Protein AF-A0A5T9GA87-F1 (afdb_monomer_lite)

Secondary structure (DSSP, 8-state):
-HHHHHHHHHHHHHHHHHHHHHHHHHHHHHHHHHHHHHHHHHHHHHHHHHH---SSEEEEEESBPPPPHHHHHHHHHSTTHHHHS---SBTT-HHHHHHHTTTS-EE--TTHHHHHHTGGGSEEEEE-SS-EEEEETTEEEEETTGGG--

Sequence (150 aa):
SLFLDRIKLASAILVVSYSFFLCSIYGATLKNNDDYSDFIAQSVSNIITKDSNESTYKVIISGSRPLSIKTRMAFNSIPFMKILAPNYMTQGSSWGIADLSRYIDMAFVPDSQRYIEDKCNWEAIDKGSVYHVLKKDNLYMVDFNYRSCG

Structure (mmCIF, N/CA/C/O backbone):
data_AF-A0A5T9GA87-F1
#
_entry.id   AF-A0A5T9GA87-F1
#
loop_
_atom_site.group_PDB
_atom_site.id
_atom_site.type_symbol
_atom_site.label_atom_id
_atom_site.label_alt_id
_atom_site.label_comp_id
_atom_site.label_asym_id
_atom_site.label_entity_id
_atom_site.label_seq_id
_atom_site.pdbx_PDB_ins_code
_atom_site.Cartn_x
_atom_site.Cartn_y
_atom_site.Cartn_z
_atom_site.occupancy
_atom_site.B_iso_or_equiv
_atom_site.auth_seq_id
_atom_site.auth_comp_id
_atom_site.auth_asym_id
_atom_site.auth_atom_id
_atom_site.pdbx_PDB_model_num
ATOM 1 N N . SER A 1 1 ? 37.535 2.791 -37.577 1.00 74.12 1 SER A N 1
ATOM 2 C CA . SER A 1 1 ? 36.877 2.707 -38.896 1.00 74.12 1 SER A CA 1
ATOM 3 C C . SER A 1 1 ? 35.486 3.296 -38.750 1.00 74.12 1 SER A C 1
ATOM 5 O O . SER A 1 1 ? 34.888 3.117 -37.695 1.00 74.12 1 SER A O 1
ATOM 7 N N . LEU A 1 2 ? 34.964 3.961 -39.786 1.00 81.56 2 LEU A N 1
ATOM 8 C CA . LEU A 1 2 ? 33.633 4.595 -39.778 1.00 81.56 2 LEU A CA 1
ATOM 9 C C . LEU A 1 2 ? 32.515 3.649 -39.284 1.00 81.56 2 LEU A C 1
ATOM 11 O O . LEU A 1 2 ? 31.536 4.076 -38.681 1.00 81.56 2 LEU A O 1
ATOM 15 N N . PHE A 1 3 ? 32.676 2.347 -39.528 1.00 85.88 3 PHE A N 1
ATOM 16 C CA . PHE A 1 3 ? 31.764 1.298 -39.084 1.00 85.88 3 PHE A CA 1
ATOM 17 C C . PHE A 1 3 ? 31.719 1.139 -37.554 1.00 85.88 3 PHE A C 1
ATOM 19 O O . PHE A 1 3 ? 30.636 1.084 -36.975 1.00 85.88 3 PHE A O 1
ATOM 26 N N . LEU A 1 4 ? 32.877 1.131 -36.884 1.00 89.19 4 LEU A N 1
ATOM 27 C CA . LEU A 1 4 ? 32.954 1.028 -35.421 1.00 89.19 4 LEU A CA 1
ATOM 28 C C . LEU A 1 4 ? 32.330 2.245 -34.729 1.00 89.19 4 LEU A C 1
ATOM 30 O O . LEU A 1 4 ? 31.668 2.093 -33.705 1.00 89.19 4 LEU A O 1
ATOM 34 N N . ASP A 1 5 ? 32.498 3.438 -35.298 1.00 91.38 5 ASP A N 1
ATOM 35 C CA . ASP A 1 5 ? 31.953 4.668 -34.717 1.00 91.38 5 ASP A CA 1
ATOM 36 C C . ASP A 1 5 ? 30.422 4.723 -34.834 1.00 91.38 5 ASP A C 1
ATOM 38 O O . ASP A 1 5 ? 29.741 5.122 -33.890 1.00 91.38 5 ASP A O 1
ATOM 42 N N . ARG A 1 6 ? 29.857 4.213 -35.939 1.00 94.12 6 ARG A N 1
ATOM 43 C CA . ARG A 1 6 ? 28.400 4.048 -36.096 1.00 94.12 6 ARG A CA 1
ATOM 44 C C . ARG A 1 6 ? 27.815 3.053 -35.095 1.00 94.12 6 ARG A C 1
ATOM 46 O O . ARG A 1 6 ? 26.755 3.323 -34.538 1.00 94.12 6 ARG A O 1
ATOM 53 N N . ILE A 1 7 ? 28.506 1.940 -34.836 1.00 94.75 7 ILE A N 1
ATOM 54 C CA . ILE A 1 7 ? 28.079 0.959 -33.826 1.00 94.75 7 ILE A CA 1
ATOM 55 C C . ILE A 1 7 ? 28.087 1.589 -32.433 1.00 94.75 7 ILE A C 1
ATOM 57 O O . ILE A 1 7 ? 27.103 1.470 -31.712 1.00 94.75 7 ILE A O 1
ATOM 61 N N . LYS A 1 8 ? 29.157 2.302 -32.061 1.00 94.50 8 LYS A N 1
ATOM 62 C CA . LYS A 1 8 ? 29.236 2.986 -30.761 1.00 94.50 8 LYS A CA 1
ATOM 63 C C . LYS A 1 8 ? 28.091 3.977 -30.569 1.00 94.50 8 LYS A C 1
ATOM 65 O O . LYS A 1 8 ? 27.471 3.981 -29.509 1.00 94.50 8 LYS A O 1
ATOM 70 N N . LEU A 1 9 ? 27.793 4.779 -31.592 1.00 95.50 9 LEU A N 1
ATOM 71 C CA . LEU A 1 9 ? 26.693 5.740 -31.548 1.00 95.50 9 LEU A CA 1
ATOM 72 C C . LEU A 1 9 ? 25.333 5.041 -31.402 1.00 95.50 9 LEU A C 1
ATOM 74 O O . LEU A 1 9 ? 24.544 5.427 -30.545 1.00 95.50 9 LEU A O 1
ATOM 78 N N . ALA A 1 10 ? 25.074 3.993 -32.189 1.00 95.50 10 ALA A N 1
ATOM 79 C CA . ALA A 1 10 ? 23.835 3.223 -32.096 1.00 95.50 10 ALA A CA 1
ATOM 80 C C . ALA A 1 10 ? 23.665 2.576 -30.711 1.00 95.50 10 ALA A C 1
ATOM 82 O O . ALA A 1 10 ? 22.595 2.673 -30.113 1.00 95.50 10 ALA A O 1
ATOM 83 N N . SER A 1 11 ? 24.730 1.985 -30.162 1.00 95.69 11 SER A N 1
ATOM 84 C CA . SER A 1 11 ? 24.726 1.421 -28.810 1.00 95.69 11 SER A CA 1
ATOM 85 C C . SER A 1 11 ? 24.466 2.484 -27.744 1.00 95.69 11 SER A C 1
ATOM 87 O O . SER A 1 11 ? 23.678 2.246 -26.834 1.00 95.69 11 SER A O 1
ATOM 89 N N . ALA A 1 12 ? 25.074 3.669 -27.861 1.00 95.94 12 ALA A N 1
ATOM 90 C CA . ALA A 1 12 ? 24.832 4.771 -26.932 1.00 95.94 12 ALA A CA 1
ATOM 91 C C . ALA A 1 12 ? 23.366 5.230 -26.971 1.00 95.94 12 ALA A C 1
ATOM 93 O O . ALA A 1 12 ? 22.749 5.380 -25.919 1.00 95.94 12 ALA A O 1
ATOM 94 N N . ILE A 1 13 ? 22.788 5.376 -28.168 1.00 96.75 13 ILE A N 1
ATOM 95 C CA . ILE A 1 13 ? 21.368 5.714 -28.335 1.00 96.75 13 ILE A CA 1
ATOM 96 C C . ILE A 1 13 ? 20.490 4.650 -27.672 1.00 96.75 13 ILE A C 1
ATOM 98 O O . ILE A 1 13 ? 19.621 4.995 -26.879 1.00 96.75 13 ILE A O 1
ATOM 102 N N . LEU A 1 14 ? 20.752 3.363 -27.922 1.00 96.62 14 LEU A N 1
ATOM 103 C CA . LEU A 1 14 ? 19.985 2.269 -27.323 1.00 96.62 14 LEU A CA 1
ATOM 104 C C . LEU A 1 14 ? 20.052 2.278 -25.792 1.00 96.62 14 LEU A C 1
ATOM 106 O O . LEU A 1 14 ? 19.017 2.154 -25.142 1.00 96.62 14 LEU A O 1
ATOM 110 N N . VAL A 1 15 ? 21.238 2.467 -25.210 1.00 96.44 15 VAL A N 1
ATOM 111 C CA . VAL A 1 15 ? 21.415 2.516 -23.749 1.00 96.44 15 VAL A CA 1
ATOM 112 C C . VAL A 1 15 ? 20.671 3.707 -23.144 1.00 96.44 15 VAL A C 1
ATOM 114 O O . VAL A 1 15 ? 19.966 3.553 -22.145 1.00 96.44 15 VAL A O 1
ATOM 117 N N . VAL A 1 16 ? 20.780 4.885 -23.760 1.00 96.62 16 VAL A N 1
ATOM 118 C CA . VAL A 1 16 ? 20.102 6.101 -23.293 1.00 96.62 16 VAL A CA 1
ATOM 119 C C . VAL A 1 16 ? 18.586 5.934 -23.393 1.00 96.62 16 VAL A C 1
ATOM 121 O O . VAL A 1 16 ? 17.884 6.124 -22.400 1.00 96.62 16 VAL A O 1
ATOM 124 N N . SER A 1 17 ? 18.067 5.504 -24.545 1.00 96.56 17 SER A N 1
ATOM 125 C CA . SER A 1 17 ? 16.634 5.261 -24.744 1.00 96.56 17 SER A CA 1
ATOM 126 C C . SER A 1 17 ? 16.086 4.209 -23.782 1.00 96.56 17 SER A C 1
ATOM 128 O O . SER A 1 17 ? 15.016 4.404 -23.208 1.00 96.56 17 SER A O 1
ATOM 130 N N . TYR A 1 18 ? 16.828 3.124 -23.552 1.00 94.69 18 TYR A N 1
ATOM 131 C CA . TYR A 1 18 ? 16.435 2.096 -22.594 1.00 94.69 18 TYR A CA 1
ATOM 132 C C . TYR A 1 18 ? 16.400 2.636 -21.159 1.00 94.69 18 TYR A C 1
ATOM 134 O O . TYR A 1 18 ? 15.475 2.335 -20.411 1.00 94.69 18 TYR A O 1
ATOM 142 N N . SER A 1 19 ? 17.344 3.503 -20.788 1.00 95.38 19 SER A N 1
ATOM 143 C CA . SER A 1 19 ? 17.357 4.157 -19.474 1.00 95.38 19 SER A CA 1
ATOM 144 C C . SER A 1 19 ? 16.120 5.039 -19.271 1.00 95.38 19 SER A C 1
ATOM 146 O O . SER A 1 19 ? 15.451 4.930 -18.246 1.00 95.38 19 SER A O 1
ATOM 148 N N . PHE A 1 20 ? 15.750 5.850 -20.269 1.00 96.06 20 PHE A N 1
ATOM 149 C CA . PHE A 1 20 ? 14.517 6.646 -20.224 1.00 96.06 20 PHE A CA 1
ATOM 150 C C . PHE A 1 20 ? 13.263 5.776 -20.129 1.00 96.06 20 PHE A C 1
ATOM 152 O O . PHE A 1 20 ? 12.356 6.085 -19.355 1.00 96.06 20 PHE A O 1
ATOM 159 N N . PHE A 1 21 ? 13.224 4.671 -20.875 1.00 94.62 21 PHE A N 1
ATOM 160 C CA . PHE A 1 21 ? 12.139 3.703 -20.790 1.00 94.62 21 PHE A CA 1
ATOM 161 C C . PHE A 1 21 ? 12.018 3.121 -19.374 1.00 94.62 21 PHE A C 1
ATOM 163 O O . PHE A 1 21 ? 10.930 3.137 -18.800 1.00 94.62 21 PHE A O 1
ATOM 170 N N . LEU A 1 22 ? 13.126 2.692 -18.764 1.00 94.00 22 LEU A N 1
ATOM 171 C CA . LEU A 1 22 ? 13.123 2.179 -17.393 1.00 94.00 22 LEU A CA 1
ATOM 172 C C . LEU A 1 22 ? 12.675 3.226 -16.372 1.00 94.00 22 LEU A C 1
ATOM 174 O O . LEU A 1 22 ? 11.850 2.911 -15.515 1.00 94.00 22 LEU A O 1
ATOM 178 N N . CYS A 1 23 ? 13.154 4.466 -16.483 1.00 95.25 23 CYS A N 1
ATOM 179 C CA . CYS A 1 23 ? 12.711 5.568 -15.627 1.00 95.25 23 CYS A CA 1
ATOM 180 C C . CYS A 1 23 ? 11.206 5.834 -15.772 1.00 95.25 23 CYS A C 1
ATOM 182 O O . CYS A 1 23 ? 10.525 6.076 -14.777 1.00 95.25 23 CYS A O 1
ATOM 184 N N . SER A 1 24 ? 10.673 5.752 -16.994 1.00 95.12 24 SER A N 1
ATOM 185 C CA . SER A 1 24 ? 9.240 5.910 -17.254 1.00 95.12 24 SER A CA 1
ATOM 186 C C . SER A 1 24 ? 8.416 4.807 -16.587 1.00 95.12 24 SER A C 1
ATOM 188 O O . SER A 1 24 ? 7.450 5.111 -15.884 1.00 95.12 24 SER A O 1
ATOM 190 N N . ILE A 1 25 ? 8.823 3.539 -16.727 1.00 94.25 25 ILE A N 1
ATOM 191 C CA . ILE A 1 25 ? 8.143 2.418 -16.062 1.00 94.25 25 ILE A CA 1
ATOM 192 C C . ILE A 1 25 ? 8.252 2.536 -14.541 1.00 94.25 25 ILE A C 1
ATOM 194 O O . ILE A 1 25 ? 7.266 2.299 -13.845 1.00 94.25 25 ILE A O 1
ATOM 198 N N . TYR A 1 26 ? 9.412 2.932 -14.017 1.00 95.00 26 TYR A N 1
ATOM 199 C CA . TYR A 1 26 ? 9.610 3.150 -12.586 1.00 95.00 26 TYR A CA 1
ATOM 200 C C . TYR A 1 26 ? 8.671 4.227 -12.039 1.00 95.00 26 TYR A C 1
ATOM 202 O O . TYR A 1 26 ? 7.902 3.953 -11.119 1.00 95.00 26 TYR A O 1
ATOM 210 N N . GLY A 1 27 ? 8.648 5.412 -12.658 1.00 94.88 27 GLY A N 1
ATOM 211 C CA . GLY A 1 27 ? 7.753 6.498 -12.254 1.00 94.88 27 GLY A CA 1
ATOM 212 C C . GLY A 1 27 ? 6.275 6.114 -12.357 1.00 94.88 27 GLY A C 1
ATOM 213 O O . GLY A 1 27 ? 5.497 6.389 -11.446 1.00 94.88 27 GLY A O 1
ATOM 214 N N . ALA A 1 28 ? 5.884 5.404 -13.420 1.00 94.06 28 ALA A N 1
ATOM 215 C CA . ALA A 1 28 ? 4.525 4.887 -13.556 1.00 94.06 28 ALA A CA 1
ATOM 216 C C . ALA A 1 28 ? 4.186 3.852 -12.471 1.00 94.06 28 ALA A C 1
ATOM 218 O O . ALA A 1 28 ? 3.057 3.810 -11.986 1.00 94.06 28 ALA A O 1
ATOM 219 N N . THR A 1 29 ? 5.146 3.014 -12.082 1.00 94.62 29 THR A N 1
ATOM 220 C CA . THR A 1 29 ? 4.959 1.995 -11.044 1.00 94.62 29 THR A CA 1
ATOM 221 C C . THR A 1 29 ? 4.788 2.625 -9.667 1.00 94.62 29 THR A C 1
ATOM 223 O O . THR A 1 29 ? 3.858 2.246 -8.959 1.00 94.62 29 THR A O 1
ATOM 226 N N . LEU A 1 30 ? 5.622 3.613 -9.321 1.00 93.19 30 LEU A N 1
ATOM 227 C CA . LEU A 1 30 ? 5.464 4.400 -8.095 1.00 93.19 30 LEU A CA 1
ATOM 228 C C . LEU A 1 30 ? 4.089 5.059 -8.047 1.00 93.19 30 LEU A C 1
ATOM 230 O O . LEU A 1 30 ? 3.330 4.808 -7.122 1.00 93.19 30 LEU A O 1
ATOM 234 N N . LYS A 1 31 ? 3.709 5.775 -9.111 1.00 94.50 31 LYS A N 1
ATOM 235 C CA . LYS A 1 31 ? 2.398 6.422 -9.184 1.00 94.50 31 LYS A CA 1
ATOM 236 C C . LYS A 1 31 ? 1.241 5.437 -9.005 1.00 94.50 31 LYS A C 1
ATOM 238 O O . LYS A 1 31 ? 0.332 5.694 -8.233 1.00 94.50 31 LYS A O 1
ATOM 243 N N . ASN A 1 32 ? 1.272 4.289 -9.686 1.00 93.75 32 ASN A N 1
ATOM 244 C CA . ASN A 1 32 ? 0.222 3.277 -9.528 1.00 93.75 32 ASN A CA 1
ATOM 245 C C . ASN A 1 32 ? 0.185 2.681 -8.109 1.00 93.75 32 ASN A C 1
ATOM 247 O O . ASN A 1 32 ? -0.875 2.238 -7.664 1.00 93.75 32 ASN A O 1
ATOM 251 N N . ASN A 1 33 ? 1.329 2.608 -7.424 1.00 92.12 33 ASN A N 1
ATOM 252 C CA . ASN A 1 33 ? 1.386 2.175 -6.033 1.00 92.12 33 ASN A CA 1
ATOM 253 C C . ASN A 1 33 ? 0.791 3.229 -5.104 1.00 92.12 33 ASN A C 1
ATOM 255 O O . ASN A 1 33 ? -0.011 2.839 -4.256 1.00 92.12 33 ASN A O 1
ATOM 259 N N . ASP A 1 34 ? 1.146 4.497 -5.296 1.00 92.50 34 ASP A N 1
ATOM 260 C CA . ASP A 1 34 ? 0.664 5.631 -4.507 1.00 92.50 34 ASP A CA 1
ATOM 261 C C . ASP A 1 34 ? -0.845 5.806 -4.695 1.00 92.50 34 ASP A C 1
ATOM 263 O O . ASP A 1 34 ? -1.585 5.726 -3.723 1.00 92.50 34 ASP A O 1
ATOM 267 N N . ASP A 1 35 ? -1.334 5.864 -5.940 1.00 94.38 35 ASP A N 1
ATOM 268 C CA . ASP A 1 35 ? -2.766 5.987 -6.255 1.00 94.38 35 ASP A CA 1
ATOM 269 C C . ASP A 1 35 ? -3.594 4.869 -5.585 1.00 94.38 35 ASP A C 1
ATOM 271 O O . ASP A 1 35 ? -4.701 5.088 -5.087 1.00 94.38 35 ASP A O 1
ATOM 275 N N . TYR A 1 36 ? -3.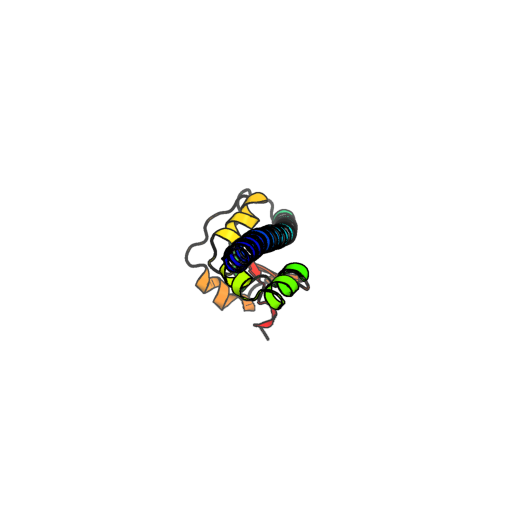064 3.640 -5.555 1.00 94.94 36 TYR A N 1
ATOM 276 C CA . TYR A 1 36 ? -3.750 2.522 -4.907 1.00 94.94 36 TYR A CA 1
ATOM 277 C C . TYR A 1 36 ? -3.603 2.538 -3.378 1.00 94.94 36 TYR A C 1
ATOM 279 O O . TYR A 1 36 ? -4.454 1.988 -2.681 1.00 94.94 36 TYR A O 1
ATOM 287 N N . SER A 1 37 ? -2.536 3.134 -2.841 1.00 94.00 37 SER A N 1
ATOM 288 C CA . SER A 1 37 ? -2.365 3.338 -1.398 1.00 94.00 37 SER A CA 1
ATOM 289 C C . SER A 1 37 ? -3.347 4.400 -0.919 1.00 94.00 37 SER A C 1
ATOM 291 O O . SER A 1 37 ? -4.036 4.166 0.065 1.00 94.00 37 SER A O 1
ATOM 293 N N . ASP A 1 38 ? -3.484 5.497 -1.664 1.00 94.75 38 ASP A N 1
ATOM 294 C CA . ASP A 1 38 ? -4.413 6.599 -1.405 1.00 94.75 38 ASP A CA 1
ATOM 295 C C . ASP A 1 38 ? -5.859 6.108 -1.381 1.00 94.75 38 ASP A C 1
ATOM 297 O O . ASP A 1 38 ? -6.599 6.399 -0.445 1.00 94.75 38 ASP A O 1
ATOM 301 N N . PHE A 1 39 ? -6.244 5.285 -2.362 1.00 94.56 39 PHE A N 1
ATOM 302 C CA . PHE A 1 39 ? -7.568 4.664 -2.396 1.00 94.56 39 PHE A CA 1
ATOM 303 C C . PHE A 1 39 ? -7.873 3.870 -1.115 1.00 94.56 39 PHE A C 1
ATOM 305 O O . PHE A 1 39 ? -8.952 4.009 -0.534 1.00 94.56 39 PHE A O 1
ATOM 312 N N . ILE A 1 40 ? -6.930 3.038 -0.662 1.00 95.31 40 ILE A N 1
ATOM 313 C CA . ILE A 1 40 ? -7.117 2.231 0.549 1.00 95.31 40 ILE A CA 1
ATOM 314 C C . ILE A 1 40 ? -7.099 3.114 1.789 1.00 95.31 40 ILE A C 1
ATOM 316 O O . ILE A 1 40 ? -7.965 2.956 2.643 1.00 95.31 40 ILE A O 1
ATOM 320 N N . ALA A 1 41 ? -6.150 4.043 1.882 1.00 95.31 41 ALA A N 1
ATOM 321 C CA . ALA A 1 41 ? -6.010 4.929 3.022 1.00 95.31 41 ALA A CA 1
ATOM 322 C C . ALA A 1 41 ? -7.275 5.767 3.223 1.00 95.31 41 ALA A C 1
ATOM 324 O O . ALA A 1 41 ? -7.847 5.750 4.307 1.00 95.31 41 ALA A O 1
ATOM 325 N N . GLN A 1 42 ? -7.792 6.383 2.158 1.00 95.88 42 GLN A N 1
ATOM 326 C CA . GLN A 1 42 ? -9.041 7.135 2.203 1.00 95.88 42 GLN A CA 1
ATOM 327 C C . GLN A 1 42 ? -10.230 6.256 2.622 1.00 95.88 42 GLN A C 1
ATOM 329 O O . GLN A 1 42 ? -11.047 6.663 3.448 1.00 95.88 42 GLN A O 1
ATOM 334 N N . SER A 1 43 ? -10.330 5.040 2.077 1.00 96.19 43 SER A N 1
ATOM 335 C CA . SER A 1 43 ? -11.415 4.112 2.409 1.00 96.19 43 SER A CA 1
ATOM 336 C C . SER A 1 43 ? -11.359 3.662 3.876 1.00 96.19 43 SER A C 1
ATOM 338 O O . SER A 1 43 ? -12.368 3.712 4.578 1.00 96.19 43 SER A O 1
ATOM 340 N N . VAL A 1 44 ? -10.174 3.300 4.376 1.00 95.88 44 VAL A N 1
ATOM 341 C CA . VAL A 1 44 ? -9.940 2.947 5.785 1.00 95.88 44 VAL A CA 1
ATOM 342 C C . VAL A 1 44 ? -10.255 4.125 6.704 1.00 95.88 44 VAL A C 1
ATOM 344 O O . VAL A 1 44 ? -10.969 3.956 7.688 1.00 95.88 44 VAL A O 1
ATOM 347 N N . SER A 1 45 ? -9.775 5.322 6.379 1.00 95.00 45 SER A N 1
ATOM 348 C CA . SER A 1 45 ? -10.020 6.526 7.172 1.00 95.00 45 SER A CA 1
ATOM 349 C C . SER A 1 45 ? -11.506 6.850 7.290 1.00 95.00 45 SER A C 1
ATOM 351 O O . SER A 1 45 ? -11.969 7.178 8.381 1.00 95.00 45 SER A O 1
ATOM 353 N N . ASN A 1 46 ? -12.281 6.680 6.216 1.00 95.50 46 ASN A N 1
ATOM 354 C CA . ASN A 1 46 ? -13.734 6.860 6.252 1.00 95.50 46 ASN A CA 1
ATOM 355 C C . ASN A 1 46 ? -14.433 5.832 7.156 1.00 95.50 46 ASN A C 1
ATOM 357 O O . ASN A 1 46 ? -15.391 6.173 7.845 1.00 95.50 46 ASN A O 1
ATOM 361 N N . ILE A 1 47 ? -13.966 4.579 7.166 1.00 96.31 47 ILE A N 1
ATOM 362 C CA . ILE A 1 47 ? -14.499 3.536 8.056 1.00 96.31 47 ILE A CA 1
ATOM 363 C C . ILE A 1 47 ? -14.219 3.904 9.518 1.00 96.31 47 ILE A C 1
ATOM 365 O O . ILE A 1 47 ? -15.135 3.911 10.335 1.00 96.31 47 ILE A O 1
ATOM 369 N N . ILE A 1 48 ? -12.973 4.266 9.831 1.00 95.19 48 ILE A N 1
ATOM 370 C CA . ILE A 1 48 ? -12.527 4.582 11.195 1.00 95.19 48 ILE A CA 1
ATOM 371 C C . ILE A 1 48 ? -13.238 5.827 11.750 1.00 95.19 48 ILE A C 1
ATOM 373 O O . ILE A 1 48 ? -13.755 5.797 12.863 1.00 95.19 48 ILE A O 1
ATOM 377 N N . THR A 1 49 ? -13.315 6.904 10.966 1.00 94.38 49 THR A N 1
ATOM 378 C CA . THR A 1 49 ? -13.963 8.168 11.380 1.00 94.38 49 THR A CA 1
ATOM 379 C C . THR A 1 49 ? -15.486 8.077 11.465 1.00 94.38 49 THR A C 1
ATOM 381 O O . THR A 1 49 ? -16.120 8.887 12.133 1.00 94.38 49 THR A O 1
ATOM 384 N N . LYS A 1 50 ? -16.102 7.095 10.798 1.00 94.75 50 LYS A N 1
ATOM 385 C CA . LYS A 1 50 ? -17.529 6.792 10.969 1.00 94.75 50 LYS A CA 1
ATOM 386 C C . LYS A 1 50 ? -17.793 5.981 12.238 1.00 94.75 50 LYS A C 1
ATOM 388 O O . LYS A 1 50 ? -18.863 6.109 12.828 1.00 94.75 50 LYS A O 1
ATOM 393 N N . ASP A 1 51 ? -16.850 5.125 12.615 1.00 94.38 51 ASP A N 1
ATOM 394 C CA . ASP A 1 51 ? -16.954 4.250 13.782 1.00 94.38 51 ASP A CA 1
ATOM 395 C C . A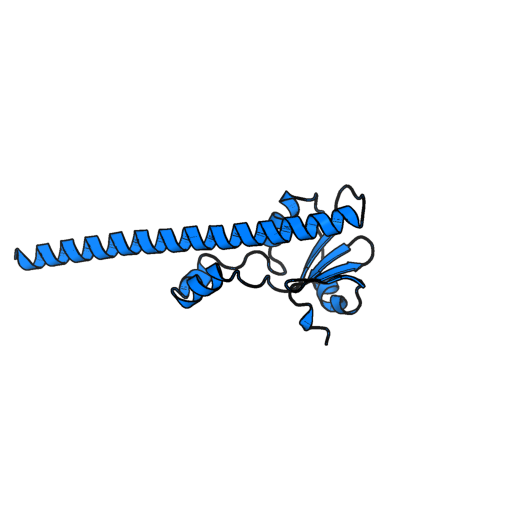SP A 1 51 ? -16.635 4.976 15.105 1.00 94.38 51 ASP A C 1
ATOM 397 O O . ASP A 1 51 ? -17.196 4.642 16.149 1.00 94.38 51 ASP A O 1
ATOM 401 N N . SER A 1 52 ? -15.782 6.004 15.076 1.00 90.12 52 SER A N 1
ATOM 402 C CA . SER A 1 52 ? -15.414 6.792 16.256 1.00 90.12 52 SER A CA 1
ATOM 403 C C . SER A 1 52 ? -15.194 8.270 15.930 1.00 90.12 52 SER A C 1
ATOM 405 O O . SER A 1 52 ? -14.769 8.616 14.836 1.00 90.12 52 SER A O 1
ATOM 407 N N . ASN A 1 53 ? -15.443 9.137 16.917 1.00 88.12 53 ASN A N 1
ATOM 408 C CA . ASN A 1 53 ? -15.229 10.589 16.848 1.00 88.12 53 ASN A CA 1
ATOM 409 C C . ASN A 1 53 ? -13.938 11.025 17.568 1.00 88.12 53 ASN A C 1
ATOM 411 O O . ASN A 1 53 ? -13.855 12.137 18.091 1.00 88.12 53 ASN A O 1
ATOM 415 N N . GLU A 1 54 ? -12.952 10.135 17.681 1.00 90.06 54 GLU A N 1
ATOM 416 C CA . GLU A 1 54 ? -11.668 10.468 18.298 1.00 90.06 54 GLU A CA 1
ATOM 417 C C . GLU A 1 54 ? -10.895 11.505 17.471 1.00 90.06 54 GLU A C 1
ATOM 419 O O . GLU A 1 54 ? -10.980 11.565 16.245 1.00 90.06 54 GLU A O 1
ATOM 424 N N . SER A 1 55 ? -10.100 12.330 18.152 1.00 87.75 55 SER A N 1
ATOM 425 C CA . SER A 1 55 ? -9.194 13.272 17.490 1.00 87.75 55 SER A CA 1
ATOM 426 C C . SER A 1 55 ? -7.898 12.613 17.022 1.00 87.75 55 SER A C 1
ATOM 428 O O . SER A 1 55 ? -7.133 13.223 16.291 1.00 87.75 55 SER A O 1
ATOM 430 N N . THR A 1 56 ? -7.582 11.410 17.501 1.00 92.19 56 THR A N 1
ATOM 431 C CA . THR A 1 56 ? -6.352 10.695 17.157 1.00 92.19 56 THR A CA 1
ATOM 432 C C . THR A 1 56 ? -6.592 9.201 17.266 1.00 92.19 56 THR A C 1
ATOM 434 O O . THR A 1 56 ? -7.060 8.728 18.296 1.00 92.19 56 THR A O 1
ATOM 437 N N . TYR A 1 57 ? -6.219 8.458 16.230 1.00 93.25 57 TYR A N 1
ATOM 438 C CA . TYR A 1 57 ? -6.519 7.040 16.092 1.00 93.25 57 TYR A CA 1
ATOM 439 C C . TYR A 1 57 ? -5.257 6.195 16.217 1.00 93.25 57 TYR A C 1
ATOM 441 O O . TYR A 1 57 ? -4.188 6.542 15.714 1.00 93.25 57 TYR A O 1
ATOM 449 N N . LYS A 1 58 ? -5.373 5.032 16.853 1.00 94.31 58 LYS A N 1
ATOM 450 C CA . LYS A 1 58 ? -4.318 4.019 16.830 1.00 94.31 58 LYS A CA 1
ATOM 451 C C . LYS A 1 58 ? -4.628 3.046 15.705 1.00 94.31 58 LYS A C 1
ATOM 453 O O . LYS A 1 58 ? -5.632 2.343 15.777 1.00 94.31 58 LYS A O 1
ATOM 458 N N . VAL A 1 59 ? -3.786 3.004 14.675 1.00 94.38 59 VAL A N 1
ATOM 459 C CA . VAL A 1 59 ? -3.977 2.093 13.536 1.00 94.38 59 VAL A CA 1
ATOM 460 C C . VAL A 1 59 ? -2.708 1.296 13.283 1.00 94.38 59 VAL A C 1
ATOM 462 O O . VAL A 1 59 ? -1.608 1.848 13.258 1.00 94.38 59 VAL A O 1
ATOM 465 N N . ILE A 1 60 ? -2.867 -0.009 13.092 1.00 95.00 60 ILE A N 1
ATOM 466 C CA . ILE A 1 60 ? -1.798 -0.940 12.726 1.00 95.00 60 ILE A CA 1
ATOM 467 C C . ILE A 1 60 ? -2.146 -1.670 11.428 1.00 95.00 60 ILE A C 1
ATOM 469 O O . ILE A 1 60 ? -3.310 -1.774 11.045 1.00 95.00 60 ILE A O 1
ATOM 473 N N . ILE A 1 61 ? -1.127 -2.181 10.740 1.00 95.25 61 ILE A N 1
ATOM 474 C CA . ILE A 1 61 ? -1.278 -2.923 9.483 1.00 95.25 61 ILE A CA 1
ATOM 475 C C . ILE A 1 61 ? -0.840 -4.370 9.711 1.00 95.25 61 ILE A C 1
ATOM 477 O O . ILE A 1 61 ? 0.278 -4.606 10.171 1.00 95.25 61 ILE A O 1
ATOM 481 N N . SER A 1 62 ? -1.695 -5.327 9.346 1.00 95.25 62 SER A N 1
ATOM 482 C CA . SER A 1 62 ? -1.357 -6.753 9.283 1.00 95.25 62 SER A CA 1
ATOM 483 C C . SER A 1 62 ? -1.215 -7.209 7.833 1.00 95.25 62 SER A C 1
ATOM 485 O O . SER A 1 62 ? -2.052 -6.908 6.978 1.00 95.25 62 SER A O 1
ATOM 487 N N . GLY A 1 63 ? -0.150 -7.959 7.549 1.00 94.19 63 GLY A N 1
ATOM 488 C CA . GLY A 1 63 ? 0.138 -8.456 6.207 1.00 94.19 63 GLY A CA 1
ATOM 489 C C . GLY A 1 63 ? 0.637 -7.380 5.242 1.00 94.19 63 GLY A C 1
ATOM 490 O O . GLY A 1 63 ? 1.166 -6.345 5.639 1.00 94.19 63 GLY A O 1
ATOM 491 N N . SER A 1 64 ? 0.504 -7.649 3.946 1.00 94.06 64 SER A N 1
ATOM 492 C CA . SER A 1 64 ? 0.958 -6.753 2.883 1.00 94.06 64 SER A CA 1
ATOM 493 C C . SER A 1 64 ? -0.189 -6.466 1.935 1.00 94.06 64 SER A C 1
ATOM 495 O O . SER A 1 64 ? -0.855 -7.399 1.481 1.00 94.06 64 SER A O 1
ATOM 497 N N . ARG A 1 65 ? -0.400 -5.187 1.610 1.00 93.94 65 ARG A N 1
ATOM 498 C CA . ARG A 1 65 ? -1.398 -4.785 0.619 1.00 93.94 65 ARG A CA 1
ATOM 499 C C . ARG A 1 65 ? -1.208 -5.579 -0.687 1.00 93.94 65 ARG A C 1
ATOM 501 O O . ARG A 1 65 ? -0.078 -5.704 -1.165 1.00 93.94 65 ARG A O 1
ATOM 508 N N . PRO A 1 66 ? -2.270 -6.103 -1.317 1.00 93.25 66 PRO A N 1
ATOM 509 C CA . PRO A 1 66 ? -2.126 -6.717 -2.631 1.00 93.25 66 PRO A CA 1
ATOM 510 C C . PRO A 1 66 ? -1.625 -5.695 -3.662 1.00 93.25 66 PRO A C 1
ATOM 512 O O . PRO A 1 66 ? -1.856 -4.495 -3.551 1.00 93.25 66 PRO A O 1
ATOM 515 N N . LEU A 1 67 ? -0.934 -6.161 -4.701 1.00 92.62 67 LEU A N 1
ATOM 516 C CA . LEU A 1 67 ? -0.505 -5.275 -5.783 1.00 92.62 67 LEU A CA 1
ATOM 517 C C . LEU A 1 67 ? -1.701 -4.859 -6.640 1.00 92.62 67 LEU A C 1
ATOM 519 O O . LEU A 1 67 ? -2.550 -5.692 -6.976 1.00 92.62 67 LEU A O 1
ATOM 523 N N . SER A 1 68 ? -1.707 -3.600 -7.083 1.00 91.44 68 SER A N 1
ATOM 524 C CA . SER A 1 68 ? -2.623 -3.167 -8.137 1.00 91.44 68 SER A CA 1
ATOM 525 C C . SER A 1 68 ? -2.392 -4.002 -9.405 1.00 91.44 68 SER A C 1
ATOM 527 O O . SER A 1 68 ? -1.290 -4.508 -9.653 1.00 91.44 68 SER A O 1
ATOM 529 N N . ILE A 1 69 ? -3.423 -4.142 -10.244 1.00 91.50 69 ILE A N 1
ATOM 530 C CA . ILE A 1 69 ? -3.314 -4.895 -11.503 1.00 91.50 69 ILE A CA 1
ATOM 531 C C . ILE A 1 69 ? -2.165 -4.339 -12.362 1.00 91.50 69 ILE A C 1
ATOM 533 O O . ILE A 1 69 ? -1.373 -5.114 -12.895 1.00 91.50 69 ILE A O 1
ATOM 537 N N . LYS A 1 70 ? -2.033 -3.008 -12.445 1.00 90.88 70 LYS A N 1
ATOM 538 C CA . LYS A 1 70 ? -0.992 -2.333 -13.235 1.00 90.88 70 LYS A CA 1
ATOM 539 C C . LYS A 1 70 ? 0.409 -2.583 -12.678 1.00 90.88 70 LYS A C 1
ATOM 541 O O . LYS A 1 70 ? 1.295 -2.965 -13.437 1.00 90.88 70 LYS A O 1
ATOM 546 N N . THR A 1 71 ? 0.599 -2.449 -11.364 1.00 92.25 71 THR A N 1
ATOM 547 C CA . THR A 1 71 ? 1.883 -2.748 -10.709 1.00 92.25 71 THR A CA 1
ATOM 548 C C . THR A 1 71 ? 2.268 -4.212 -10.913 1.00 92.25 71 THR A C 1
ATOM 550 O O . THR A 1 71 ? 3.410 -4.514 -11.246 1.00 92.25 71 THR A O 1
ATOM 553 N N . ARG A 1 72 ? 1.307 -5.137 -10.791 1.00 93.69 72 ARG A N 1
ATOM 554 C CA . ARG A 1 72 ? 1.545 -6.564 -11.036 1.00 93.69 72 ARG A CA 1
ATOM 555 C C . ARG A 1 72 ? 1.999 -6.830 -12.472 1.00 93.69 72 ARG A C 1
ATOM 557 O O . ARG A 1 72 ? 2.940 -7.591 -12.670 1.00 93.69 72 ARG A O 1
ATOM 564 N N . MET A 1 73 ? 1.376 -6.196 -13.469 1.00 92.31 73 MET A N 1
ATOM 565 C CA . MET A 1 73 ? 1.825 -6.306 -14.863 1.00 92.31 73 MET A CA 1
ATOM 566 C C . MET A 1 73 ? 3.240 -5.744 -15.057 1.00 92.31 73 MET A C 1
ATOM 568 O O . MET A 1 73 ? 4.056 -6.379 -15.728 1.00 92.31 73 MET A O 1
ATOM 572 N N . ALA A 1 74 ? 3.551 -4.597 -14.444 1.00 92.12 74 ALA A N 1
ATOM 573 C CA . ALA A 1 74 ? 4.881 -3.993 -14.506 1.00 92.12 74 ALA A CA 1
ATOM 574 C C . ALA A 1 74 ? 5.950 -4.912 -13.896 1.00 92.12 74 ALA A C 1
ATOM 576 O O . ALA A 1 74 ? 6.981 -5.141 -14.520 1.00 92.12 74 ALA A O 1
ATOM 577 N N . PHE A 1 75 ? 5.680 -5.514 -12.735 1.00 94.25 75 PHE A N 1
ATOM 578 C CA . PHE A 1 75 ? 6.595 -6.463 -12.093 1.00 94.25 75 PHE A CA 1
ATOM 579 C C . PHE A 1 75 ? 6.766 -7.754 -12.892 1.00 94.25 75 PHE A C 1
ATOM 581 O O . PHE A 1 75 ? 7.873 -8.272 -12.976 1.00 94.25 75 PHE A O 1
ATOM 588 N N . ASN A 1 76 ? 5.704 -8.269 -13.509 1.00 93.81 76 ASN A N 1
ATOM 589 C CA . ASN A 1 76 ? 5.816 -9.456 -14.356 1.00 93.81 76 ASN A CA 1
ATOM 590 C C . ASN A 1 76 ? 6.639 -9.180 -15.623 1.00 93.81 76 ASN A C 1
ATOM 592 O O . ASN A 1 76 ? 7.335 -10.068 -16.105 1.00 93.81 76 ASN A O 1
ATOM 596 N N . SER A 1 77 ? 6.569 -7.955 -16.151 1.00 92.69 77 SER A N 1
ATOM 597 C CA . SER A 1 77 ? 7.299 -7.555 -17.360 1.00 92.69 77 SER A CA 1
ATOM 598 C C . SER A 1 77 ? 8.754 -7.175 -17.062 1.00 92.69 77 SER A C 1
ATOM 600 O O . SER A 1 77 ? 9.647 -7.478 -17.847 1.00 92.69 77 SER A O 1
ATOM 602 N N . ILE A 1 78 ? 8.998 -6.505 -15.930 1.00 93.69 78 ILE A N 1
ATOM 603 C CA . ILE A 1 78 ? 10.308 -6.007 -15.493 1.00 93.69 78 ILE A CA 1
ATOM 604 C C . ILE A 1 78 ? 10.505 -6.392 -14.010 1.00 93.69 78 ILE A C 1
ATOM 606 O O . ILE A 1 78 ? 10.235 -5.588 -13.115 1.00 93.69 78 ILE A O 1
ATOM 610 N N . PRO A 1 79 ? 10.981 -7.617 -13.709 1.00 92.31 79 PRO A N 1
ATOM 611 C CA . PRO A 1 79 ? 10.988 -8.163 -12.344 1.00 92.31 79 PRO A CA 1
ATOM 612 C C . PRO A 1 79 ? 11.787 -7.366 -11.314 1.00 92.31 79 PRO A C 1
ATOM 614 O O . PRO A 1 79 ? 11.369 -7.250 -10.160 1.00 92.31 79 PRO A O 1
ATOM 617 N N . PHE A 1 80 ? 12.907 -6.760 -11.717 1.00 92.69 80 PHE A N 1
ATOM 618 C CA . PHE A 1 80 ? 13.720 -5.945 -10.808 1.00 92.69 80 PHE A CA 1
ATOM 619 C C . PHE A 1 80 ? 12.989 -4.682 -10.327 1.00 92.69 80 PHE A C 1
ATOM 621 O O . PHE A 1 80 ? 13.379 -4.095 -9.321 1.00 92.69 80 PHE A O 1
ATOM 628 N N . MET A 1 81 ? 11.888 -4.293 -10.981 1.00 93.44 81 MET A N 1
ATOM 629 C CA . MET A 1 81 ? 11.057 -3.172 -10.552 1.00 93.44 81 MET A CA 1
ATOM 630 C C . MET A 1 81 ? 10.463 -3.390 -9.153 1.00 93.44 81 MET A C 1
ATOM 632 O O . MET A 1 81 ? 10.272 -2.428 -8.417 1.00 93.44 81 MET A O 1
ATOM 636 N N . LYS A 1 82 ? 10.256 -4.648 -8.736 1.00 92.19 82 LYS A N 1
ATOM 637 C CA . LYS A 1 82 ? 9.808 -4.990 -7.376 1.00 92.19 82 LYS A CA 1
ATOM 638 C C . LYS A 1 82 ? 10.799 -4.546 -6.294 1.00 92.19 82 LYS A C 1
ATOM 640 O O . LYS A 1 82 ? 10.384 -4.269 -5.175 1.00 92.19 82 LYS A O 1
ATOM 645 N N . ILE A 1 83 ? 12.092 -4.507 -6.620 1.00 91.75 83 ILE A N 1
ATOM 646 C CA . ILE A 1 83 ? 13.153 -4.071 -5.702 1.00 91.75 83 ILE A CA 1
ATOM 647 C C . ILE A 1 83 ? 13.178 -2.543 -5.620 1.00 91.75 83 ILE A C 1
ATOM 649 O O . ILE A 1 83 ? 13.374 -1.993 -4.543 1.00 91.75 83 ILE A O 1
ATOM 653 N N . LEU A 1 84 ? 12.967 -1.869 -6.753 1.00 90.69 84 LEU A N 1
ATOM 654 C CA . LEU A 1 84 ? 13.038 -0.411 -6.847 1.00 90.69 84 LEU A CA 1
ATOM 655 C C . LEU A 1 84 ? 11.792 0.277 -6.278 1.00 90.69 84 LEU A C 1
ATOM 657 O O . LEU A 1 84 ? 11.911 1.300 -5.617 1.00 90.69 84 LEU A O 1
ATOM 661 N N . ALA A 1 85 ? 10.609 -0.281 -6.534 1.00 91.25 85 ALA A N 1
ATOM 662 C CA . ALA A 1 85 ? 9.320 0.268 -6.123 1.00 91.25 85 ALA A CA 1
AT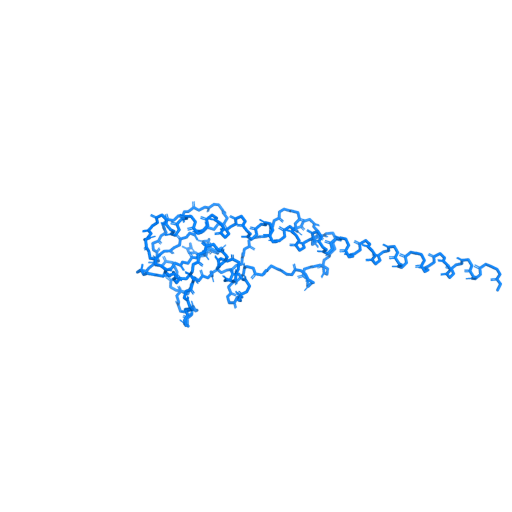OM 663 C C . ALA A 1 85 ? 8.499 -0.781 -5.346 1.00 91.25 85 ALA A C 1
ATOM 665 O O . ALA A 1 85 ? 7.437 -1.201 -5.821 1.00 91.25 85 ALA A O 1
ATOM 666 N N . PRO A 1 86 ? 8.986 -1.269 -4.189 1.00 88.75 86 PRO A N 1
ATOM 667 C CA . PRO A 1 86 ? 8.293 -2.284 -3.408 1.00 88.75 86 PRO A CA 1
ATOM 668 C C . PRO A 1 86 ? 6.938 -1.784 -2.896 1.00 88.75 86 PRO A C 1
ATOM 670 O O . PRO A 1 86 ? 6.623 -0.596 -2.899 1.00 88.75 86 PRO A O 1
ATOM 673 N N . ASN A 1 87 ? 6.113 -2.718 -2.431 1.00 89.88 87 ASN A N 1
ATOM 674 C CA . ASN A 1 87 ? 4.865 -2.364 -1.776 1.00 89.88 87 ASN A CA 1
ATOM 675 C C . ASN A 1 87 ? 5.135 -1.825 -0.364 1.00 89.88 87 ASN A C 1
ATOM 677 O O . ASN A 1 87 ? 5.513 -2.582 0.529 1.00 89.88 87 ASN A O 1
ATOM 681 N N . TYR A 1 88 ? 4.914 -0.529 -0.174 1.00 86.62 88 TYR A N 1
ATOM 682 C CA . TYR A 1 88 ? 5.225 0.169 1.070 1.00 86.62 88 TYR A CA 1
ATOM 683 C C . TYR A 1 88 ? 4.130 0.075 2.141 1.00 86.62 88 TYR A C 1
ATOM 685 O O . TYR A 1 88 ? 4.437 0.199 3.329 1.00 86.62 88 TYR A O 1
ATOM 693 N N . MET A 1 89 ? 2.883 -0.216 1.756 1.00 91.69 89 MET A N 1
ATOM 694 C CA . MET A 1 89 ? 1.774 -0.455 2.683 1.00 91.69 89 MET A CA 1
ATOM 695 C C . MET A 1 89 ? 1.787 -1.913 3.157 1.00 91.69 89 MET A C 1
ATOM 697 O O . MET A 1 89 ? 1.054 -2.780 2.673 1.00 91.69 89 MET A O 1
ATOM 701 N N . THR A 1 90 ? 2.708 -2.192 4.073 1.00 92.81 90 THR A N 1
ATOM 702 C CA . THR A 1 90 ? 2.964 -3.524 4.621 1.00 92.81 90 THR A CA 1
ATOM 703 C C . THR A 1 90 ? 3.185 -3.448 6.127 1.00 92.81 90 THR A C 1
ATOM 705 O O . THR A 1 90 ? 3.593 -2.414 6.654 1.00 92.81 90 THR A O 1
ATOM 708 N N . GLN A 1 91 ? 2.928 -4.549 6.822 1.00 91.06 91 GLN A N 1
ATOM 709 C CA . GLN A 1 91 ? 3.164 -4.705 8.252 1.00 91.06 91 GLN A CA 1
ATOM 710 C C . GLN A 1 91 ? 4.578 -4.256 8.637 1.00 91.06 91 GLN A C 1
ATOM 712 O O . GLN A 1 91 ? 5.557 -4.640 7.998 1.00 91.06 91 GLN A O 1
ATOM 717 N N . GLY A 1 92 ? 4.666 -3.428 9.679 1.00 85.06 92 GLY A N 1
ATOM 718 C CA . GLY A 1 92 ? 5.926 -2.877 10.187 1.00 85.06 92 GLY A CA 1
ATOM 719 C C . GLY A 1 92 ? 6.542 -1.756 9.340 1.00 85.06 92 GLY A C 1
ATOM 720 O O . GLY A 1 92 ? 7.544 -1.179 9.750 1.00 85.06 92 GLY A O 1
ATOM 721 N N . SER A 1 93 ? 5.964 -1.413 8.185 1.00 85.62 93 SER A N 1
ATOM 722 C CA . SER A 1 93 ? 6.456 -0.316 7.349 1.00 85.62 93 SER A CA 1
ATOM 723 C C . SER A 1 93 ? 5.887 1.025 7.798 1.00 85.62 93 SER A C 1
ATOM 725 O O . SER A 1 93 ? 4.673 1.240 7.765 1.00 85.62 93 SER A O 1
ATOM 727 N N . SER A 1 94 ? 6.773 1.966 8.126 1.00 86.06 94 SER A N 1
ATOM 728 C CA . SER A 1 94 ? 6.393 3.346 8.448 1.00 86.06 94 SER A CA 1
ATOM 729 C C . SER A 1 94 ? 5.685 4.051 7.292 1.00 86.06 94 SER A C 1
ATOM 731 O O . SER A 1 94 ? 4.872 4.933 7.533 1.00 86.06 94 SER A O 1
ATOM 733 N N . TRP A 1 95 ? 5.947 3.653 6.044 1.00 84.62 95 TRP A N 1
ATOM 734 C CA . TRP A 1 95 ? 5.312 4.254 4.871 1.00 84.62 95 TRP A CA 1
ATOM 735 C C . TRP A 1 95 ? 3.821 3.927 4.769 1.00 84.62 95 TRP A C 1
ATOM 737 O O . TRP A 1 95 ? 3.035 4.804 4.442 1.00 84.62 95 TRP A O 1
ATOM 747 N N . GLY A 1 96 ? 3.404 2.705 5.117 1.00 85.50 96 GLY A N 1
ATOM 748 C CA . GLY A 1 96 ? 1.979 2.355 5.137 1.00 85.50 96 GLY A CA 1
ATOM 749 C C . GLY A 1 96 ? 1.201 3.130 6.201 1.00 85.50 96 GLY A C 1
ATOM 750 O O . GLY A 1 96 ? 0.054 3.509 5.984 1.00 85.50 96 GLY A O 1
ATOM 751 N N . ILE A 1 97 ? 1.846 3.395 7.338 1.00 89.19 97 ILE A N 1
ATOM 752 C CA . ILE A 1 97 ? 1.301 4.258 8.389 1.00 89.19 97 ILE A CA 1
ATOM 753 C C . ILE A 1 97 ? 1.275 5.722 7.933 1.00 89.19 97 ILE A C 1
ATOM 755 O O . ILE A 1 97 ? 0.272 6.397 8.138 1.00 89.19 97 ILE A O 1
ATOM 759 N N . ALA A 1 98 ? 2.329 6.191 7.260 1.00 89.12 98 ALA A N 1
ATOM 760 C CA . ALA A 1 98 ? 2.385 7.537 6.694 1.00 89.12 98 ALA A CA 1
ATOM 761 C C . ALA A 1 98 ? 1.301 7.770 5.625 1.00 89.12 98 ALA A C 1
ATOM 763 O O . ALA A 1 98 ? 0.735 8.858 5.542 1.00 89.12 98 ALA A O 1
ATOM 764 N N . ASP A 1 99 ? 0.973 6.744 4.832 1.00 90.88 99 ASP A N 1
ATOM 765 C CA . ASP A 1 99 ? -0.119 6.797 3.860 1.00 90.88 99 ASP A CA 1
ATOM 766 C C . ASP A 1 99 ? -1.466 7.058 4.548 1.00 90.88 99 ASP A C 1
ATOM 768 O O . ASP A 1 99 ? -2.213 7.939 4.124 1.00 90.88 99 ASP A O 1
ATOM 772 N N . LEU A 1 100 ? -1.747 6.334 5.636 1.00 90.88 100 LEU A N 1
ATOM 773 C CA . LEU A 1 100 ? -2.961 6.491 6.443 1.00 90.88 100 LEU A CA 1
ATOM 774 C C . LEU A 1 100 ? -3.007 7.840 7.171 1.00 90.88 100 LEU A C 1
ATOM 776 O O . LEU A 1 100 ? -4.057 8.486 7.207 1.00 90.88 100 LEU A O 1
ATOM 780 N N . SER A 1 101 ? -1.869 8.307 7.692 1.00 91.06 101 SER A N 1
ATOM 781 C CA . SER A 1 101 ? -1.800 9.557 8.455 1.00 91.06 101 SER A CA 1
ATOM 782 C C . SER A 1 101 ? -2.065 10.813 7.619 1.00 91.06 101 SER A C 1
ATOM 784 O O . SER A 1 101 ? -2.191 11.900 8.169 1.00 91.06 101 SER A O 1
ATOM 786 N N . ARG A 1 102 ? -2.148 10.697 6.286 1.00 92.12 102 ARG A N 1
ATOM 787 C CA . ARG A 1 102 ? -2.576 11.802 5.411 1.00 92.12 102 ARG A CA 1
ATOM 788 C C . ARG A 1 102 ? -4.059 12.146 5.557 1.00 92.12 102 ARG A C 1
ATOM 790 O O . ARG A 1 102 ? -4.451 13.248 5.184 1.00 92.12 102 ARG A O 1
ATOM 797 N N . TYR A 1 103 ? -4.869 11.219 6.066 1.00 93.56 103 TYR A N 1
ATOM 798 C CA . TYR A 1 103 ? -6.326 11.359 6.131 1.00 93.56 103 TYR A CA 1
ATOM 799 C C . TYR A 1 103 ? -6.878 11.351 7.560 1.00 93.56 103 TYR A C 1
ATOM 801 O O . TYR A 1 103 ? -7.992 11.823 7.774 1.00 93.56 103 TYR A O 1
ATOM 809 N N . ILE A 1 104 ? -6.129 10.819 8.528 1.00 92.44 104 ILE A N 1
ATOM 810 C CA . ILE A 1 104 ? -6.493 10.794 9.950 1.00 92.44 104 ILE A CA 1
ATOM 811 C C . ILE A 1 104 ? -5.269 11.072 10.816 1.00 92.44 104 ILE A C 1
ATOM 813 O O . ILE A 1 104 ? -4.168 10.626 10.501 1.00 92.44 104 ILE A O 1
ATOM 817 N N . ASP A 1 105 ? -5.466 11.748 11.945 1.00 92.25 105 ASP A N 1
ATOM 818 C CA . ASP A 1 105 ? -4.407 11.916 12.936 1.00 92.25 105 ASP A CA 1
ATOM 819 C C . ASP A 1 105 ? -4.135 10.583 13.631 1.00 92.25 105 ASP A C 1
ATOM 821 O O . ASP A 1 105 ? -5.050 9.929 14.138 1.00 92.25 105 ASP A O 1
ATOM 825 N N . MET A 1 106 ? -2.869 10.165 13.655 1.00 90.75 106 MET A N 1
ATOM 826 C CA . MET A 1 106 ? -2.481 8.844 14.138 1.00 90.75 106 MET A CA 1
ATOM 827 C C . MET A 1 106 ? -1.545 8.900 15.339 1.00 90.75 106 MET A C 1
ATOM 829 O O . MET A 1 106 ? -0.564 9.642 15.356 1.00 90.75 106 MET A O 1
ATOM 833 N N . ALA A 1 107 ? -1.808 8.038 16.319 1.00 90.19 107 ALA A N 1
ATOM 834 C CA . ALA A 1 107 ? -0.910 7.783 17.434 1.00 90.19 107 ALA A CA 1
ATOM 835 C C . ALA A 1 107 ? -0.053 6.542 17.164 1.00 90.19 107 ALA A C 1
ATOM 837 O O . ALA A 1 107 ? -0.534 5.523 16.662 1.00 90.19 107 ALA A O 1
ATOM 838 N N . PHE A 1 108 ? 1.220 6.612 17.558 1.00 86.00 108 PHE A N 1
ATOM 839 C CA . PHE A 1 108 ? 2.119 5.466 17.505 1.00 86.00 108 PHE A CA 1
ATOM 840 C C . PHE A 1 108 ? 1.625 4.337 18.419 1.00 86.00 108 PHE A C 1
ATOM 842 O O . PHE A 1 108 ? 1.225 4.568 19.563 1.00 86.00 108 PHE A O 1
ATOM 849 N N . VAL A 1 109 ? 1.696 3.104 17.917 1.00 88.19 109 VAL A N 1
ATOM 850 C CA . VAL A 1 109 ? 1.324 1.896 18.656 1.00 88.19 109 VAL A CA 1
ATOM 851 C C . VAL A 1 109 ? 2.593 1.096 18.949 1.00 88.19 109 VAL A C 1
ATOM 853 O O . VAL A 1 109 ? 3.117 0.445 18.041 1.00 88.19 109 VAL A O 1
ATOM 856 N N . PRO A 1 110 ? 3.118 1.139 20.188 1.00 82.44 110 PRO A N 1
ATOM 857 C CA . PRO A 1 110 ? 4.233 0.288 20.574 1.00 82.44 110 PRO A CA 1
ATOM 858 C C . PRO A 1 110 ? 3.797 -1.182 20.574 1.00 82.44 110 PRO A C 1
ATOM 860 O O . PRO A 1 110 ? 2.643 -1.491 20.868 1.00 82.44 110 PRO A O 1
ATOM 863 N N . ASP A 1 111 ? 4.737 -2.076 20.264 1.00 83.31 111 ASP A N 1
ATOM 864 C CA . ASP A 1 111 ? 4.529 -3.532 20.284 1.00 83.31 111 ASP A CA 1
ATOM 865 C C . ASP A 1 111 ? 3.338 -4.006 19.419 1.00 83.31 111 ASP A C 1
ATOM 867 O O . ASP A 1 111 ? 2.509 -4.825 19.817 1.00 83.31 111 ASP A O 1
ATOM 871 N N . SER A 1 112 ? 3.243 -3.467 18.195 1.00 85.62 112 SER A N 1
ATOM 872 C CA . SER A 1 112 ? 2.179 -3.787 17.231 1.00 85.62 112 SER A CA 1
ATOM 873 C C . SER A 1 112 ? 2.093 -5.281 16.877 1.00 85.62 112 SER A C 1
ATOM 875 O O . SER A 1 112 ? 1.027 -5.767 16.503 1.00 85.62 112 SER A O 1
ATOM 877 N N . GLN A 1 113 ? 3.196 -6.018 17.033 1.00 89.00 113 GLN A N 1
ATOM 878 C CA . GLN A 1 113 ? 3.312 -7.428 16.675 1.00 89.00 113 GLN A CA 1
ATOM 879 C C . GLN A 1 113 ? 2.385 -8.327 17.505 1.00 89.00 113 GLN A C 1
ATOM 881 O O . GLN A 1 113 ? 1.688 -9.166 16.935 1.00 89.00 113 GLN A O 1
ATOM 886 N N . ARG A 1 114 ? 2.292 -8.102 18.822 1.00 90.88 114 ARG A N 1
ATOM 887 C CA . ARG A 1 114 ? 1.400 -8.870 19.706 1.00 90.88 114 ARG A CA 1
ATOM 888 C C . ARG A 1 114 ? -0.064 -8.780 19.267 1.00 90.88 114 ARG A C 1
ATOM 890 O O . ARG A 1 114 ? -0.798 -9.762 19.317 1.00 90.88 114 ARG A O 1
ATOM 897 N N . TYR A 1 115 ? -0.494 -7.599 18.833 1.00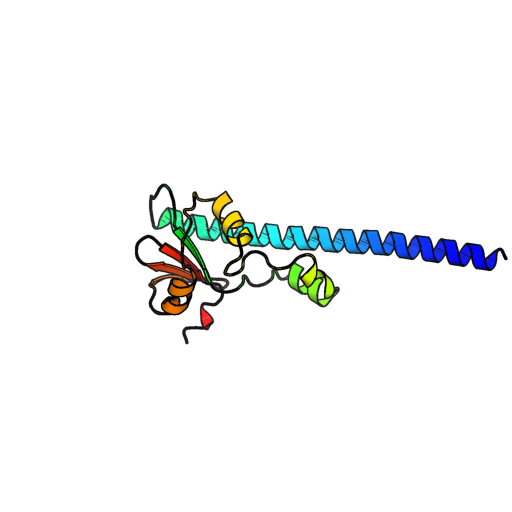 91.62 115 TYR A N 1
ATOM 898 C CA . TYR A 1 115 ? -1.860 -7.378 18.362 1.00 91.62 115 TYR A CA 1
ATOM 899 C C . TYR A 1 115 ? -2.131 -8.099 17.040 1.00 91.62 115 TYR A C 1
ATOM 901 O O . TYR A 1 115 ? -3.222 -8.619 16.840 1.00 91.62 115 TYR A O 1
ATOM 909 N N . ILE A 1 116 ? -1.131 -8.168 16.158 1.00 92.06 116 ILE A N 1
ATOM 910 C CA . ILE A 1 116 ? -1.227 -8.873 14.876 1.00 92.06 116 ILE A CA 1
ATOM 911 C C . ILE A 1 116 ? -1.349 -10.386 15.079 1.00 92.06 116 ILE A C 1
ATOM 913 O O . ILE A 1 116 ? -2.079 -11.039 14.339 1.00 92.06 116 ILE A O 1
ATOM 917 N N . GLU A 1 117 ? -0.677 -10.945 16.082 1.00 91.62 117 GLU A N 1
ATOM 918 C CA . GLU A 1 117 ? -0.793 -12.367 16.434 1.00 91.62 117 GLU A CA 1
ATOM 919 C C . GLU A 1 117 ? -2.173 -12.711 17.016 1.00 91.62 117 GLU A C 1
ATOM 921 O O . GLU A 1 117 ? -2.713 -13.779 16.743 1.00 91.62 117 GLU A O 1
ATOM 926 N N . ASP A 1 118 ? -2.786 -11.777 17.747 1.00 92.69 118 ASP A N 1
ATOM 927 C CA . ASP A 1 118 ? -4.125 -11.917 18.337 1.00 92.69 118 ASP A CA 1
ATOM 928 C C . ASP A 1 118 ? -5.273 -11.540 17.375 1.00 92.69 118 ASP A C 1
ATOM 930 O O . ASP A 1 118 ? -6.447 -11.603 17.742 1.00 92.69 118 ASP A O 1
ATOM 934 N N . LYS A 1 119 ? -4.973 -11.151 16.129 1.00 93.25 119 LYS A N 1
ATOM 935 C CA . LYS A 1 119 ? -5.948 -10.542 15.206 1.00 93.25 119 LYS A CA 1
ATOM 936 C C . LYS A 1 119 ? -7.199 -11.384 14.939 1.00 93.25 119 LYS A C 1
ATOM 938 O O . LYS A 1 119 ? -8.264 -10.835 14.685 1.00 93.25 119 LYS A O 1
ATOM 943 N N . CYS A 1 120 ? -7.094 -12.712 15.001 1.00 93.12 120 CYS A N 1
ATOM 944 C CA . CYS A 1 120 ? -8.222 -13.605 14.722 1.00 93.12 120 CYS A CA 1
ATOM 945 C C . CYS A 1 120 ? -9.309 -13.563 15.811 1.00 93.12 120 CYS A C 1
ATOM 947 O O . CYS A 1 120 ? -10.425 -14.010 15.569 1.00 93.12 120 CYS A O 1
ATOM 949 N N . ASN A 1 121 ? -8.999 -12.998 16.983 1.00 93.31 121 ASN A N 1
ATOM 950 C CA . ASN A 1 121 ? -9.945 -12.794 18.080 1.00 93.31 121 ASN A CA 1
ATOM 951 C C . ASN A 1 121 ? -10.605 -11.405 18.055 1.00 93.31 121 ASN A C 1
ATOM 953 O O . ASN A 1 121 ? -11.336 -11.059 18.982 1.00 93.31 121 ASN A O 1
ATOM 957 N N . TRP A 1 122 ? -10.299 -10.576 17.056 1.00 95.38 122 TRP A N 1
ATOM 958 C CA . TRP A 1 122 ? -10.795 -9.206 16.983 1.00 95.38 122 TRP A CA 1
ATOM 959 C C . TRP A 1 122 ? -12.107 -9.128 16.216 1.00 95.38 122 TRP A C 1
ATOM 961 O O . TRP A 1 122 ? -12.371 -9.911 15.302 1.00 95.38 122 TRP A O 1
ATOM 971 N N . GLU A 1 123 ? -12.920 -8.135 16.562 1.00 94.44 123 GLU A N 1
ATOM 972 C CA . GLU A 1 123 ? -14.148 -7.857 15.835 1.00 94.44 123 GLU A CA 1
ATOM 973 C C . GLU A 1 123 ? -13.823 -7.183 14.499 1.00 94.44 123 GLU A C 1
ATOM 975 O O . GLU A 1 123 ? -13.063 -6.216 14.442 1.00 94.44 123 GLU A O 1
ATOM 980 N N . ALA A 1 124 ? -14.409 -7.685 13.414 1.00 95.62 124 ALA A N 1
ATOM 981 C CA . ALA A 1 124 ? -14.322 -7.051 12.106 1.00 95.62 124 ALA A CA 1
ATOM 982 C C . ALA A 1 124 ? -15.458 -6.035 11.944 1.00 95.62 124 ALA A C 1
ATOM 984 O O . ALA A 1 124 ? -16.608 -6.434 11.758 1.00 95.62 124 ALA A O 1
ATOM 985 N N . ILE A 1 125 ? -15.117 -4.747 11.967 1.00 96.44 125 ILE A N 1
ATOM 986 C CA . ILE A 1 125 ? -16.065 -3.642 11.753 1.00 96.44 125 ILE A CA 1
ATOM 987 C C . ILE A 1 125 ? -16.330 -3.384 10.265 1.00 96.44 125 ILE A C 1
ATOM 989 O O . ILE A 1 125 ? -17.361 -2.821 9.908 1.00 96.44 125 ILE A O 1
ATOM 993 N N . ASP A 1 126 ? -15.424 -3.829 9.389 1.00 96.56 126 ASP A N 1
ATOM 994 C CA . ASP A 1 126 ? -15.622 -3.834 7.941 1.00 96.56 126 ASP A CA 1
ATOM 995 C C . ASP A 1 126 ? -14.954 -5.056 7.295 1.00 96.56 126 ASP A C 1
ATOM 997 O O . ASP A 1 126 ? -13.857 -5.475 7.685 1.00 96.56 126 ASP A O 1
ATOM 1001 N N . LYS A 1 127 ? -15.626 -5.636 6.295 1.00 94.88 127 LYS A N 1
ATOM 1002 C CA . LYS A 1 127 ? -15.160 -6.817 5.555 1.00 94.88 127 LYS A CA 1
ATOM 1003 C C . LYS A 1 127 ? -15.173 -6.537 4.058 1.00 94.88 127 LYS A C 1
ATOM 1005 O O . LYS A 1 127 ? -16.194 -6.703 3.391 1.00 94.88 127 LYS A O 1
ATOM 1010 N N . GLY A 1 128 ? -14.021 -6.145 3.529 1.00 92.00 128 GLY A N 1
ATOM 1011 C CA . GLY A 1 128 ? -13.806 -5.940 2.104 1.00 92.00 128 GLY A CA 1
ATOM 1012 C C . GLY A 1 128 ? -13.183 -7.147 1.399 1.00 92.00 128 GLY A C 1
ATOM 1013 O O . GLY A 1 128 ? -12.677 -8.087 2.005 1.00 92.00 128 GLY A O 1
ATOM 1014 N N . SER A 1 129 ? -13.157 -7.096 0.066 1.00 90.75 129 SER A N 1
ATOM 1015 C CA . SER A 1 129 ? -12.469 -8.100 -0.762 1.00 90.75 129 SER A CA 1
ATOM 1016 C C . SER A 1 129 ? -10.941 -7.945 -0.762 1.00 90.75 129 SER A C 1
ATOM 1018 O O . SER A 1 129 ? -10.215 -8.901 -1.049 1.00 90.75 129 SER A O 1
ATOM 1020 N N . VAL A 1 130 ? -10.446 -6.745 -0.443 1.00 93.12 130 VAL A N 1
ATOM 1021 C CA . VAL A 1 130 ? -9.018 -6.384 -0.456 1.00 93.12 130 VAL A CA 1
ATOM 1022 C C . VAL A 1 130 ? -8.407 -6.449 0.943 1.00 93.12 130 VAL A C 1
ATOM 1024 O O . VAL A 1 130 ? -7.279 -6.912 1.092 1.00 93.12 130 VAL A O 1
ATOM 1027 N N . TYR A 1 131 ? -9.145 -5.996 1.951 1.00 95.62 131 TYR A N 1
ATOM 1028 C CA . TYR A 1 131 ? -8.729 -5.937 3.347 1.00 95.62 131 TYR A CA 1
ATOM 1029 C C . TYR A 1 131 ? -9.960 -6.039 4.252 1.00 95.62 131 TYR A C 1
ATOM 1031 O O . TYR A 1 131 ? -11.076 -5.755 3.814 1.00 95.62 131 TYR A O 1
ATOM 1039 N N . HIS A 1 132 ? -9.749 -6.408 5.511 1.00 96.62 132 HIS A N 1
ATOM 1040 C CA . HIS A 1 132 ? -10.722 -6.200 6.582 1.00 96.62 132 HIS A CA 1
ATOM 1041 C C . HIS A 1 132 ? -10.244 -5.067 7.495 1.00 96.62 132 HIS A C 1
ATOM 1043 O O . HIS A 1 132 ? -9.037 -4.844 7.623 1.00 96.62 132 HIS A O 1
ATOM 1049 N N . VAL A 1 133 ? -11.179 -4.372 8.141 1.00 97.19 133 VAL A N 1
ATOM 1050 C CA . VAL A 1 133 ? -10.867 -3.468 9.254 1.00 97.19 133 VAL A CA 1
ATOM 1051 C C . VAL A 1 133 ? -11.334 -4.134 10.534 1.00 97.19 133 VAL A C 1
ATOM 1053 O O . VAL A 1 133 ? -12.519 -4.430 10.694 1.00 97.19 133 VAL A O 1
ATOM 1056 N N . LEU A 1 134 ? -10.387 -4.396 11.427 1.00 96.88 134 LEU A N 1
ATOM 1057 C CA . LEU A 1 134 ? -10.648 -4.975 12.737 1.00 96.88 134 LEU A CA 1
ATOM 1058 C C . LEU A 1 134 ? -10.546 -3.894 13.807 1.00 96.88 134 LEU A C 1
ATOM 1060 O O . LEU A 1 134 ? -9.780 -2.939 13.656 1.00 96.88 134 LEU A O 1
ATOM 1064 N N . LYS A 1 135 ? -11.272 -4.077 14.905 1.00 96.00 135 LYS A N 1
ATOM 1065 C CA . LYS A 1 135 ? -11.241 -3.192 16.063 1.00 96.00 135 LYS A CA 1
ATOM 1066 C C . LYS A 1 135 ? -11.123 -3.993 17.353 1.00 96.00 135 LYS A C 1
ATOM 1068 O O . LYS A 1 135 ? -11.749 -5.040 17.517 1.00 96.00 135 LYS A O 1
ATOM 1073 N N . LYS A 1 136 ? -10.330 -3.459 18.280 1.00 94.62 136 LYS A N 1
ATOM 1074 C CA . LYS A 1 136 ? -10.285 -3.875 19.681 1.00 94.62 136 LYS A CA 1
ATOM 1075 C C . LYS A 1 136 ? -10.035 -2.643 20.537 1.00 94.62 136 LYS A C 1
ATOM 1077 O O . LYS A 1 136 ? -9.010 -1.980 20.385 1.00 94.62 136 LYS A O 1
ATOM 1082 N N . ASP A 1 137 ? -10.993 -2.315 21.397 1.00 89.88 137 ASP A N 1
ATOM 1083 C CA . ASP A 1 137 ? -11.005 -1.066 22.163 1.00 89.88 137 ASP A CA 1
ATOM 1084 C C . ASP A 1 137 ? -10.857 0.158 21.227 1.00 89.88 137 ASP A C 1
ATOM 1086 O O . ASP A 1 137 ? -11.674 0.339 20.324 1.00 89.88 137 ASP A O 1
ATOM 1090 N N . ASN A 1 138 ? -9.797 0.961 21.384 1.00 89.00 138 ASN A N 1
ATOM 1091 C CA . ASN A 1 138 ? -9.507 2.138 20.546 1.00 89.00 138 ASN A CA 1
ATOM 1092 C C . ASN A 1 138 ? -8.375 1.878 19.530 1.00 89.00 138 ASN A C 1
ATOM 1094 O O . ASN A 1 138 ? -7.708 2.808 19.075 1.00 89.00 138 ASN A O 1
ATOM 1098 N N . LEU A 1 139 ? -8.091 0.607 19.226 1.00 94.50 139 LEU A N 1
ATOM 1099 C CA . LEU A 1 139 ? -7.066 0.185 18.276 1.00 94.50 139 LEU A CA 1
ATOM 1100 C C . LEU A 1 139 ? -7.722 -0.437 17.042 1.00 94.50 139 LEU A C 1
ATOM 1102 O O . LEU A 1 139 ? -8.485 -1.399 17.138 1.00 94.50 139 LEU A O 1
ATOM 1106 N N . TYR A 1 140 ? -7.379 0.104 15.878 1.00 96.19 140 TYR A N 1
ATOM 1107 C CA . TYR A 1 140 ? -7.826 -0.377 14.578 1.00 96.19 140 TYR A CA 1
ATOM 1108 C C . TYR A 1 140 ? -6.710 -1.150 13.890 1.00 96.19 140 TYR A C 1
ATOM 1110 O O . TYR A 1 140 ? -5.531 -0.798 13.982 1.00 96.19 140 TYR A O 1
ATOM 1118 N N . MET A 1 141 ? -7.078 -2.185 13.149 1.00 96.12 141 MET A N 1
ATOM 1119 C CA . MET A 1 141 ? -6.154 -2.942 12.319 1.00 96.12 141 MET A CA 1
ATOM 1120 C C . MET A 1 141 ? -6.668 -3.013 10.889 1.00 96.12 141 MET A C 1
ATOM 1122 O O . MET A 1 141 ? -7.774 -3.486 10.644 1.00 96.12 141 MET A O 1
ATOM 1126 N N . VAL A 1 142 ? -5.829 -2.597 9.944 1.00 96.75 142 VAL A N 1
ATOM 1127 C CA . VAL A 1 142 ? -6.024 -2.878 8.521 1.00 96.75 142 VAL A CA 1
ATOM 1128 C C . VAL A 1 142 ? -5.404 -4.242 8.239 1.00 96.75 142 VAL A C 1
ATOM 1130 O O . VAL A 1 142 ? -4.179 -4.376 8.209 1.00 96.75 142 VAL A O 1
ATOM 1133 N N . ASP A 1 143 ? -6.238 -5.267 8.078 1.00 96.38 143 ASP A N 1
ATOM 1134 C CA . ASP A 1 143 ? -5.784 -6.637 7.847 1.00 96.38 143 ASP A CA 1
ATOM 1135 C C . ASP A 1 143 ? -5.844 -7.001 6.361 1.00 96.38 143 ASP A C 1
ATOM 1137 O O . ASP A 1 143 ? -6.903 -7.306 5.805 1.00 96.38 143 ASP A O 1
ATOM 1141 N N . PHE A 1 144 ? -4.677 -7.011 5.716 1.00 96.06 144 PHE A N 1
ATOM 1142 C CA . PHE A 1 144 ? -4.508 -7.513 4.350 1.00 96.06 144 PHE A CA 1
ATOM 1143 C C . PHE A 1 144 ? -4.352 -9.036 4.290 1.00 96.06 144 PHE A C 1
ATOM 1145 O O . PHE A 1 144 ? -4.414 -9.623 3.211 1.00 96.06 144 PH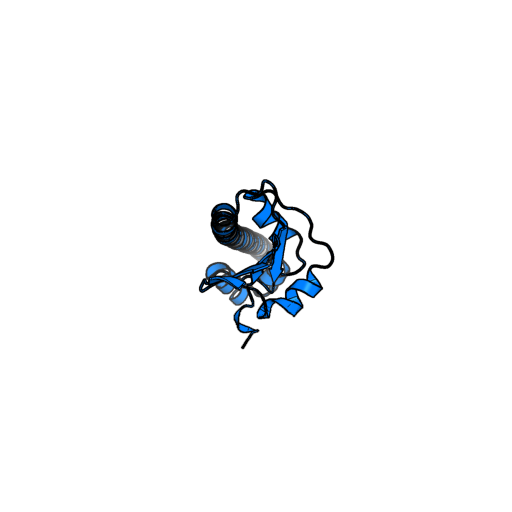E A O 1
ATOM 1152 N N . ASN A 1 145 ? -4.146 -9.693 5.432 1.00 93.88 145 ASN A N 1
ATOM 1153 C CA . ASN A 1 145 ? -3.977 -11.135 5.551 1.00 93.88 145 ASN A CA 1
ATOM 1154 C C . ASN A 1 145 ? -5.173 -11.789 6.267 1.00 93.88 145 ASN A C 1
ATOM 1156 O O . ASN A 1 145 ? -5.019 -12.779 6.976 1.00 93.88 145 ASN A O 1
ATOM 1160 N N . TYR A 1 146 ? -6.377 -11.251 6.076 1.00 89.88 146 TYR A N 1
ATOM 1161 C CA . TYR A 1 146 ? -7.613 -11.705 6.730 1.00 89.88 146 TYR A CA 1
ATOM 1162 C C . TYR A 1 146 ? -7.976 -13.175 6.467 1.00 89.88 146 TYR A C 1
ATOM 1164 O O . TYR A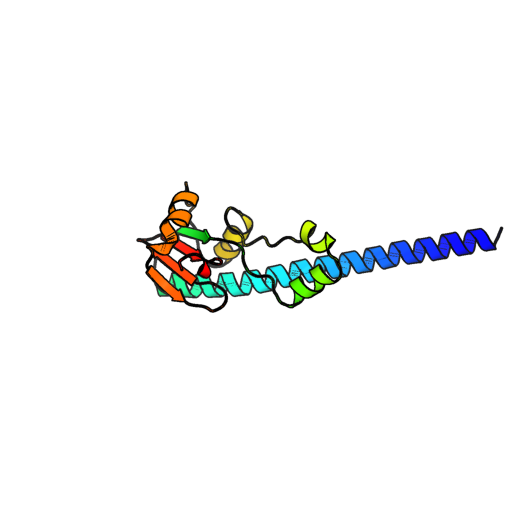 1 146 ? -8.763 -13.771 7.196 1.00 89.88 146 TYR A O 1
ATOM 1172 N N . ARG A 1 147 ? -7.391 -13.787 5.432 1.00 88.50 147 ARG A N 1
ATOM 1173 C CA . ARG A 1 147 ? -7.588 -15.205 5.092 1.00 88.50 147 ARG A CA 1
ATOM 1174 C C . ARG A 1 147 ? -6.798 -16.162 5.981 1.00 88.50 147 ARG A C 1
ATOM 1176 O O . ARG A 1 147 ? -7.025 -17.360 5.899 1.00 88.50 147 ARG A O 1
ATOM 1183 N N . SER A 1 148 ? -5.868 -15.662 6.795 1.00 86.94 148 SER A N 1
ATOM 1184 C CA . SER A 1 148 ? -5.034 -16.505 7.657 1.00 86.94 148 SER A CA 1
ATOM 1185 C C . SER A 1 148 ? -5.743 -17.003 8.918 1.00 86.94 148 SER A C 1
ATOM 1187 O O . SER A 1 148 ? -5.160 -17.792 9.648 1.00 86.94 148 SER A O 1
ATOM 1189 N N . CYS A 1 149 ? -6.948 -16.511 9.212 1.00 81.31 149 CYS A N 1
ATOM 1190 C CA . CYS A 1 149 ? -7.718 -16.852 10.412 1.00 81.31 149 CYS A CA 1
ATOM 1191 C C . CYS A 1 149 ? -8.728 -17.994 10.178 1.00 81.31 149 CYS A C 1
ATOM 1193 O O . CYS A 1 149 ? -9.808 -17.979 10.766 1.00 81.31 149 CYS A O 1
ATOM 1195 N N . GLY A 1 150 ? -8.408 -18.934 9.282 1.00 60.41 150 GLY A N 1
ATOM 1196 C CA . GLY A 1 150 ? -9.266 -20.056 8.879 1.00 60.41 150 GLY A CA 1
ATOM 1197 C C . GLY A 1 150 ? -8.657 -21.412 9.185 1.00 60.41 150 GLY A C 1
ATOM 1198 O O . GLY A 1 150 ? -7.410 -21.510 9.156 1.00 60.41 150 GLY A O 1
#

pLDDT: mean 92.29, std 4.52, range [60.41, 97.19]

Foldseek 3Di:
DVVVVVVVVVVVVVVVVVVVVVVVLLVVLLVQLLVVLLVVLQVLLVLLVVVDVDQEAAEFEAAFFDHDPSNVVSCVVPVCSCVVRPNQLGGPRPVSVVSNCVRGHYDDDPPVVVCNVVVLVFDFSADDPRWTWTDDDRYIYTYRPVVVSD

Organism: Salmonella enterica (NCBI:txid28901)

Radius of gyration: 20.87 Å; chains: 1; bounding box: 54×33×62 Å